Protein AF-A0A1J3IYR6-F1 (afdb_monomer_lite)

Radius of gyration: 31.22 Å; chains: 1; bounding box: 68×30×68 Å

Sequence (85 aa):
MGRFENLDLCSVLLFLSLILNSFVLLCDGGITSRYVRKLEATVDMPLDSDVFRVPQGYNAPQQVHITQGDLEGKGVIVSWVTQEA

pLDDT: mean 85.59, std 13.56, range [42.59, 98.69]

Structure (mmCIF, N/CA/C/O backbone):
data_AF-A0A1J3IYR6-F1
#
_entry.id   AF-A0A1J3IYR6-F1
#
loop_
_atom_site.group_PDB
_atom_site.id
_atom_site.type_symbol
_atom_site.label_atom_id
_atom_site.label_alt_id
_atom_site.label_comp_id
_atom_site.label_asym_id
_atom_site.label_entity_id
_atom_site.label_seq_id
_atom_site.pdbx_PDB_ins_code
_atom_site.Cartn_x
_atom_site.Cartn_y
_atom_site.Cartn_z
_atom_site.occupancy
_atom_site.B_iso_or_equiv
_atom_site.auth_seq_id
_atom_site.auth_comp_id
_atom_site.auth_asym_id
_atom_site.auth_atom_id
_atom_site.pdbx_PDB_model_num
ATOM 1 N N . MET A 1 1 ? 48.023 -17.956 -43.517 1.00 42.59 1 MET A N 1
ATOM 2 C CA . MET A 1 1 ? 48.248 -16.796 -42.628 1.00 42.59 1 MET A CA 1
ATOM 3 C C . MET A 1 1 ? 47.738 -15.572 -43.374 1.00 42.59 1 MET A C 1
ATOM 5 O O . MET A 1 1 ? 48.373 -15.139 -44.325 1.00 42.59 1 MET A O 1
ATOM 9 N N . GLY A 1 2 ? 46.474 -15.220 -43.127 1.00 48.91 2 GLY A N 1
ATOM 10 C CA . GLY A 1 2 ? 45.646 -14.404 -44.019 1.00 48.91 2 GLY A CA 1
ATOM 11 C C . GLY A 1 2 ? 45.871 -12.902 -43.856 1.00 48.91 2 GLY A C 1
ATOM 12 O O . GLY A 1 2 ? 46.039 -12.405 -42.750 1.00 48.91 2 GLY A O 1
ATOM 13 N N . ARG A 1 3 ? 45.867 -12.225 -45.001 1.00 54.50 3 ARG A N 1
ATOM 14 C CA . ARG A 1 3 ? 46.065 -10.797 -45.265 1.00 54.50 3 ARG A CA 1
ATOM 15 C C . ARG A 1 3 ? 45.025 -9.929 -44.534 1.00 54.50 3 ARG A C 1
ATOM 17 O O . ARG A 1 3 ? 43.977 -9.641 -45.095 1.00 54.50 3 ARG A O 1
ATOM 24 N N . PHE A 1 4 ? 45.328 -9.510 -43.305 1.00 56.97 4 PHE A N 1
ATOM 25 C CA . PHE A 1 4 ? 44.610 -8.452 -42.572 1.00 56.97 4 PHE A CA 1
ATOM 26 C C . PHE A 1 4 ? 45.316 -7.093 -42.714 1.00 56.97 4 PHE A C 1
ATOM 28 O O . PHE A 1 4 ? 45.354 -6.303 -41.777 1.00 56.97 4 PHE A O 1
ATOM 35 N N . GL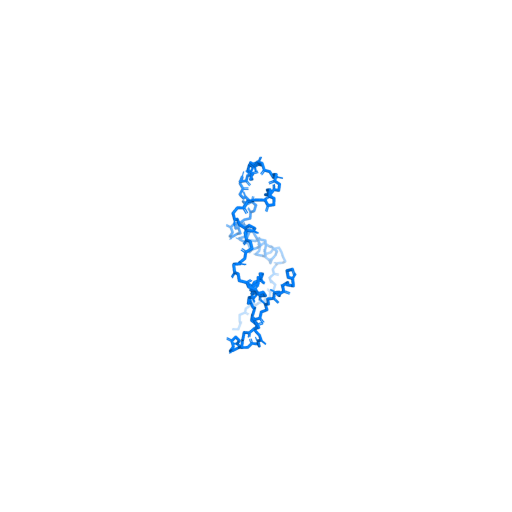U A 1 5 ? 45.920 -6.814 -43.869 1.00 61.59 5 GLU A N 1
ATOM 36 C CA . GLU A 1 5 ? 46.573 -5.524 -44.089 1.00 61.59 5 GLU A CA 1
ATOM 37 C C . GLU A 1 5 ? 45.653 -4.601 -44.886 1.00 61.59 5 GLU A C 1
ATOM 39 O O . GLU A 1 5 ? 45.422 -4.811 -46.076 1.00 61.59 5 GLU A O 1
ATOM 44 N N . ASN A 1 6 ? 45.171 -3.570 -44.183 1.00 62.44 6 ASN A N 1
ATOM 45 C CA . ASN A 1 6 ? 44.382 -2.428 -44.652 1.00 62.44 6 ASN A CA 1
ATOM 46 C C . ASN A 1 6 ? 42.891 -2.711 -44.883 1.00 62.44 6 ASN A C 1
ATOM 48 O O . ASN A 1 6 ? 42.396 -2.714 -46.008 1.00 62.44 6 ASN A O 1
ATOM 52 N N . LEU A 1 7 ? 42.147 -2.877 -43.783 1.00 64.00 7 LEU A N 1
ATOM 53 C CA . LEU A 1 7 ? 40.723 -2.544 -43.792 1.00 64.00 7 LEU A CA 1
ATOM 54 C C . LEU A 1 7 ? 40.611 -1.040 -44.062 1.00 64.00 7 LEU A C 1
ATOM 56 O O . LEU A 1 7 ? 40.962 -0.223 -43.214 1.00 64.00 7 LEU A O 1
ATOM 60 N N . ASP A 1 8 ? 40.176 -0.689 -45.267 1.00 82.31 8 ASP A N 1
ATOM 61 C CA . ASP A 1 8 ? 39.853 0.679 -45.652 1.00 82.31 8 ASP A CA 1
ATOM 62 C C . ASP A 1 8 ? 38.885 1.293 -44.622 1.00 82.31 8 ASP A C 1
ATOM 64 O O . ASP A 1 8 ? 37.849 0.708 -44.296 1.00 82.31 8 ASP A O 1
ATOM 68 N N . LEU A 1 9 ? 39.238 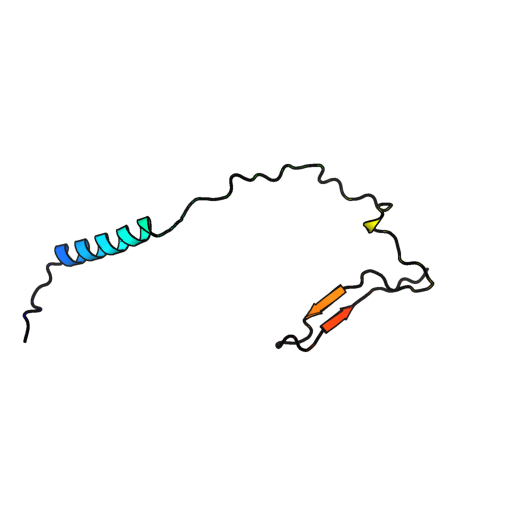2.461 -44.077 1.00 83.62 9 LEU A N 1
ATOM 69 C CA . LEU A 1 9 ? 38.463 3.151 -43.043 1.00 83.62 9 LEU A CA 1
ATOM 70 C C . LEU A 1 9 ? 37.014 3.375 -43.495 1.00 83.62 9 LEU A C 1
ATOM 72 O O . LEU A 1 9 ? 36.095 3.233 -42.689 1.00 83.62 9 LEU A O 1
ATOM 76 N N . CYS A 1 10 ? 36.797 3.651 -44.784 1.00 84.81 10 CYS A N 1
ATOM 77 C CA . CYS A 1 10 ? 35.455 3.785 -45.343 1.00 84.81 10 CYS A CA 1
ATOM 78 C C . CYS A 1 10 ? 34.672 2.474 -45.217 1.00 84.81 10 CYS A C 1
ATOM 80 O O . CYS A 1 10 ? 33.514 2.486 -44.811 1.00 84.81 10 CYS A O 1
ATOM 82 N N . SER A 1 11 ? 35.314 1.337 -45.473 1.00 86.75 11 SER A N 1
ATOM 83 C CA . SER A 1 11 ? 34.705 0.012 -45.334 1.00 86.75 11 SER A CA 1
ATOM 84 C C . SER A 1 11 ? 34.339 -0.315 -43.878 1.00 86.75 11 SER A C 1
ATOM 86 O O . SER A 1 11 ? 33.263 -0.856 -43.618 1.00 86.75 11 SER A O 1
ATOM 88 N N . VAL A 1 12 ? 35.178 0.074 -42.910 1.00 90.00 12 VAL A N 1
ATOM 89 C CA . VAL A 1 12 ? 34.885 -0.079 -41.470 1.00 90.00 12 VAL A CA 1
ATOM 90 C C . VAL A 1 12 ? 33.708 0.801 -41.043 1.00 90.00 12 VAL A C 1
ATOM 92 O O . VAL A 1 12 ? 32.803 0.332 -40.351 1.00 90.00 12 VAL A O 1
ATOM 95 N N . LEU A 1 13 ? 33.684 2.062 -41.481 1.00 90.81 13 LEU A N 1
ATOM 96 C CA . LEU A 1 13 ? 32.602 3.000 -41.172 1.00 90.81 13 LEU A CA 1
ATOM 97 C C . LEU A 1 13 ? 31.271 2.570 -41.800 1.00 90.81 13 LEU A C 1
ATOM 99 O O . LEU A 1 13 ? 30.227 2.686 -41.159 1.00 90.81 13 LEU A O 1
ATOM 103 N N . LEU A 1 14 ? 31.300 2.026 -43.019 1.00 91.25 14 LEU A N 1
ATOM 104 C CA . LEU A 1 14 ? 30.119 1.470 -43.682 1.00 91.25 14 LEU A CA 1
ATOM 105 C C . LEU A 1 14 ? 29.567 0.265 -42.920 1.00 91.25 14 LEU A C 1
ATOM 107 O O . LEU A 1 14 ? 28.364 0.193 -42.676 1.00 91.25 14 LEU A O 1
ATOM 111 N N . PHE A 1 15 ? 30.436 -0.651 -42.495 1.00 90.56 15 PHE A N 1
ATOM 112 C CA . PHE A 1 15 ? 30.025 -1.820 -41.722 1.00 90.56 15 PHE A CA 1
ATOM 113 C C . PHE A 1 15 ? 29.428 -1.430 -40.362 1.00 90.56 15 PHE A C 1
ATOM 115 O O . PHE A 1 15 ? 28.373 -1.933 -39.978 1.00 90.56 15 PHE A O 1
ATOM 122 N N . LEU A 1 16 ? 30.046 -0.472 -39.665 1.00 90.69 16 LEU A N 1
ATOM 123 C CA . LEU A 1 16 ? 29.524 0.056 -38.406 1.00 90.69 16 LEU A CA 1
ATOM 124 C C . LEU A 1 16 ? 28.172 0.761 -38.596 1.00 90.69 16 LEU A C 1
ATOM 126 O O . LEU A 1 16 ? 27.259 0.553 -37.802 1.00 90.69 16 LEU A O 1
ATOM 130 N N . SER A 1 17 ? 28.017 1.548 -39.664 1.00 88.56 17 SER A N 1
ATOM 131 C CA . SER A 1 17 ? 26.754 2.214 -40.009 1.00 88.56 17 SER A CA 1
ATOM 132 C C . SER A 1 17 ? 25.628 1.209 -40.266 1.00 88.56 17 SER A C 1
ATOM 134 O O . SER A 1 17 ? 24.525 1.372 -39.747 1.00 88.56 17 SER A O 1
ATOM 136 N N . LEU A 1 18 ? 25.914 0.123 -40.994 1.00 88.25 18 LEU A N 1
ATOM 137 C CA . LEU A 1 18 ? 24.955 -0.957 -41.246 1.00 88.25 18 LEU A CA 1
ATOM 138 C C . LEU A 1 18 ? 24.517 -1.646 -39.950 1.00 88.25 18 LEU A C 1
ATOM 140 O O . LEU A 1 18 ? 23.324 -1.871 -39.744 1.00 88.25 18 LEU A O 1
ATOM 144 N N . ILE A 1 19 ? 25.464 -1.926 -39.052 1.00 87.56 19 ILE A N 1
ATOM 145 C CA . ILE A 1 19 ? 25.168 -2.499 -37.736 1.00 87.56 19 ILE A CA 1
ATOM 146 C C . ILE A 1 19 ? 24.292 -1.544 -36.921 1.00 87.56 19 ILE A C 1
ATOM 148 O O . ILE A 1 19 ? 23.243 -1.951 -36.429 1.00 87.56 19 ILE A O 1
ATOM 152 N N . LEU A 1 20 ? 24.668 -0.271 -36.806 1.00 84.69 20 LEU A N 1
ATOM 153 C CA . LEU A 1 20 ? 23.910 0.710 -36.025 1.00 84.69 20 LEU A CA 1
ATOM 154 C C . LEU A 1 20 ? 22.501 0.947 -36.592 1.00 84.69 20 LEU A C 1
ATOM 156 O O . LEU A 1 20 ? 21.545 1.048 -35.827 1.00 84.69 20 LEU A O 1
ATOM 160 N N . ASN A 1 21 ? 22.346 0.968 -37.919 1.00 82.12 21 ASN A N 1
ATOM 161 C CA . ASN A 1 21 ? 21.044 1.087 -38.579 1.00 82.12 21 ASN A CA 1
ATOM 162 C C . ASN A 1 21 ? 20.150 -0.137 -38.311 1.00 82.12 21 ASN A C 1
ATOM 164 O O . ASN A 1 21 ? 18.953 0.016 -38.074 1.00 82.12 21 ASN A O 1
ATOM 168 N N . SER A 1 22 ? 20.735 -1.339 -38.246 1.00 78.88 22 SER A N 1
ATOM 169 C CA . SER A 1 22 ? 19.987 -2.558 -37.917 1.00 78.88 22 SER A CA 1
ATOM 170 C C . SER A 1 22 ? 19.345 -2.509 -36.523 1.00 78.88 22 SER A C 1
ATOM 172 O O . SER A 1 22 ? 18.223 -2.979 -36.357 1.00 78.88 22 SER A O 1
ATOM 174 N N . PHE A 1 23 ? 19.981 -1.856 -35.541 1.00 72.62 23 PHE A N 1
ATOM 175 C CA . PHE A 1 23 ? 19.400 -1.675 -34.206 1.00 72.62 23 PHE A CA 1
ATOM 176 C C . PHE A 1 23 ? 18.184 -0.741 -34.207 1.00 72.62 23 PHE A C 1
ATOM 178 O O . PHE A 1 23 ? 17.275 -0.934 -33.408 1.00 72.62 23 PHE A O 1
ATOM 185 N N . VAL A 1 24 ? 18.116 0.231 -35.121 1.00 70.88 24 VAL A N 1
ATOM 186 C CA . VAL A 1 24 ? 16.951 1.125 -35.251 1.00 70.88 24 VAL A CA 1
ATOM 187 C C . VAL A 1 24 ? 15.718 0.367 -35.751 1.00 70.88 24 VAL A C 1
ATOM 189 O O . VAL A 1 24 ? 14.611 0.661 -35.316 1.00 70.88 24 VAL A O 1
ATOM 192 N N . LEU A 1 25 ? 15.900 -0.640 -36.613 1.00 68.50 25 LEU A N 1
ATOM 193 C CA . LEU A 1 25 ? 14.809 -1.483 -37.122 1.00 68.50 25 LEU A CA 1
ATOM 194 C C . LEU A 1 25 ? 14.328 -2.540 -36.112 1.00 68.50 25 LEU A C 1
ATOM 196 O O . LEU A 1 25 ? 13.238 -3.082 -36.278 1.00 68.50 25 LEU A O 1
ATOM 200 N N . LEU A 1 26 ? 15.136 -2.849 -35.092 1.00 71.44 26 LEU A N 1
ATOM 201 C CA . LEU A 1 26 ? 14.850 -3.868 -34.072 1.00 71.44 26 LEU A CA 1
ATOM 202 C C . LEU A 1 26 ? 14.337 -3.284 -32.746 1.00 71.44 26 LEU A C 1
ATOM 204 O O . LEU A 1 26 ? 13.940 -4.037 -31.858 1.00 71.44 26 LEU A O 1
ATOM 208 N N . CYS A 1 27 ? 14.341 -1.961 -32.600 1.00 70.50 27 CYS A N 1
ATOM 209 C CA . CYS A 1 27 ? 13.798 -1.275 -31.434 1.00 70.50 27 CYS A CA 1
ATOM 210 C C . CYS A 1 27 ? 12.336 -0.884 -31.685 1.00 70.50 27 CYS A C 1
ATOM 212 O O . CYS A 1 27 ? 12.062 -0.022 -32.517 1.00 70.50 27 CYS A O 1
ATOM 214 N N . ASP A 1 28 ? 11.401 -1.452 -30.918 1.00 72.00 28 ASP A N 1
ATOM 215 C CA . ASP A 1 28 ? 10.020 -0.952 -30.842 1.00 72.00 28 ASP A CA 1
ATOM 216 C C . ASP A 1 28 ? 9.985 0.297 -29.942 1.00 72.00 28 ASP A C 1
ATOM 218 O O . ASP A 1 28 ? 9.730 0.246 -28.737 1.00 72.00 28 ASP A O 1
ATOM 222 N N . GLY A 1 29 ? 10.413 1.424 -30.514 1.00 74.00 29 GLY A N 1
ATOM 223 C CA . GLY A 1 29 ? 10.505 2.717 -29.845 1.00 74.00 29 GLY A CA 1
ATOM 224 C C . GLY A 1 29 ? 9.352 3.645 -30.220 1.00 74.00 29 GLY A C 1
ATOM 225 O O . GLY A 1 29 ? 8.883 3.662 -31.353 1.00 74.00 29 GLY A O 1
ATOM 226 N N . GLY A 1 30 ? 8.922 4.488 -29.280 1.00 72.19 30 GLY A N 1
ATOM 227 C CA . GLY A 1 30 ? 8.021 5.610 -29.576 1.00 72.19 30 GLY A CA 1
ATOM 228 C C . GLY A 1 30 ? 6.527 5.282 -29.607 1.00 72.19 30 GLY A C 1
ATOM 229 O O . GLY A 1 30 ? 5.723 6.188 -29.825 1.00 72.19 30 GLY A O 1
ATOM 230 N N . ILE A 1 31 ? 6.128 4.039 -29.330 1.00 78.06 31 ILE A N 1
ATOM 231 C CA . ILE A 1 31 ? 4.717 3.687 -29.148 1.00 78.06 31 ILE A CA 1
ATOM 232 C C . ILE A 1 31 ? 4.373 3.782 -27.662 1.00 78.06 31 ILE A C 1
ATOM 234 O O . ILE A 1 31 ? 4.527 2.838 -26.892 1.00 78.06 31 ILE A O 1
ATOM 238 N N . THR A 1 32 ? 3.893 4.949 -27.242 1.00 82.06 32 THR A N 1
ATOM 239 C CA . THR A 1 32 ? 3.192 5.082 -25.963 1.00 82.06 32 THR A CA 1
ATOM 240 C C . THR A 1 32 ? 1.701 4.843 -26.174 1.00 82.06 32 THR A C 1
ATOM 242 O O . THR A 1 32 ? 1.142 5.094 -27.247 1.00 82.06 32 THR A O 1
ATOM 245 N N . SER A 1 33 ? 1.027 4.317 -25.152 1.00 85.00 33 SER A N 1
ATOM 246 C CA . SER A 1 33 ? -0.419 4.127 -25.222 1.00 85.00 33 SER A CA 1
ATOM 247 C C . SER A 1 33 ? -1.119 5.473 -25.432 1.00 85.00 33 SER A C 1
ATOM 249 O O . SER A 1 33 ? -0.875 6.425 -24.696 1.00 85.00 33 SER A O 1
ATOM 251 N N . ARG A 1 34 ? -2.057 5.536 -26.388 1.00 85.75 34 ARG A N 1
ATOM 252 C CA . ARG A 1 34 ? -2.975 6.683 -26.561 1.00 85.75 34 ARG A CA 1
ATOM 253 C C . ARG A 1 34 ? -3.995 6.804 -25.422 1.00 85.75 34 ARG A C 1
ATOM 255 O O . ARG A 1 34 ? -4.861 7.674 -25.462 1.00 85.75 34 ARG A O 1
ATOM 262 N N . TYR A 1 35 ? -3.940 5.900 -24.444 1.00 88.25 35 TYR A N 1
ATOM 263 C CA . TYR A 1 35 ? -4.830 5.897 -23.300 1.00 88.25 35 TYR A CA 1
ATOM 264 C C . TYR A 1 35 ? -4.616 7.151 -22.451 1.00 88.25 35 TYR A C 1
ATOM 266 O O . TYR A 1 35 ? -3.637 7.280 -21.720 1.00 88.25 35 TYR A O 1
ATOM 274 N N . VAL A 1 36 ? -5.581 8.058 -22.525 1.00 82.69 36 VAL A N 1
ATOM 275 C CA . VAL A 1 36 ? -5.757 9.129 -21.551 1.00 82.69 36 VAL A CA 1
ATOM 276 C C . VAL A 1 36 ? -6.823 8.649 -20.577 1.00 82.69 36 VAL A C 1
ATOM 278 O O . VAL A 1 36 ? -7.960 8.393 -20.980 1.00 82.69 36 VAL A O 1
ATOM 281 N N . ARG A 1 37 ? -6.460 8.498 -19.297 1.00 83.38 37 ARG A N 1
ATOM 282 C CA . ARG A 1 37 ? -7.427 8.173 -18.242 1.00 83.38 37 ARG A CA 1
ATOM 283 C C . ARG A 1 37 ? -8.497 9.264 -18.242 1.00 83.38 37 ARG A C 1
ATOM 285 O O . ARG A 1 37 ? -8.181 10.430 -18.015 1.00 83.38 37 ARG A O 1
ATOM 292 N N . LYS A 1 38 ? -9.755 8.897 -18.494 1.00 77.00 38 LYS A N 1
ATOM 293 C CA . LYS A 1 38 ? -10.872 9.819 -18.278 1.00 77.00 38 LYS A CA 1
ATOM 294 C C . LYS A 1 38 ? -10.856 10.217 -16.803 1.00 77.00 38 LYS A C 1
ATOM 296 O O . LYS A 1 38 ? -10.831 9.341 -15.938 1.00 77.00 38 LYS A O 1
ATOM 301 N N . LEU A 1 39 ? -10.850 11.519 -16.525 1.00 71.25 39 LEU A N 1
ATOM 302 C CA . LEU A 1 39 ? -11.111 12.064 -15.192 1.00 71.25 39 LEU A CA 1
ATOM 303 C C . LEU A 1 39 ? -12.596 11.844 -14.859 1.00 71.25 39 LEU A C 1
ATOM 305 O O . LEU A 1 39 ? -13.371 12.789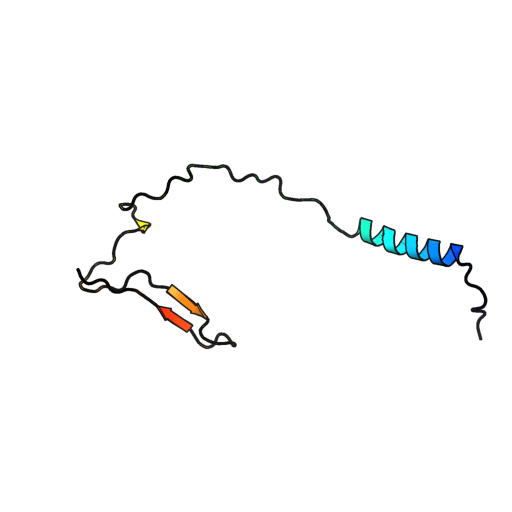 -14.773 1.00 71.25 39 LEU A O 1
ATOM 309 N N . GLU A 1 40 ? -13.034 10.591 -14.748 1.00 66.44 40 GLU A N 1
ATOM 310 C CA . GLU A 1 40 ? -14.270 10.314 -14.025 1.00 66.44 40 GLU A CA 1
ATOM 311 C C . GLU A 1 40 ? -14.005 10.703 -12.569 1.00 66.44 40 GLU A C 1
ATOM 313 O O . GLU A 1 40 ? -13.042 10.221 -11.975 1.00 66.44 40 GLU A O 1
ATOM 318 N N . ALA A 1 41 ? -14.776 11.692 -12.100 1.00 63.41 41 ALA A N 1
ATOM 319 C CA . ALA A 1 41 ? -14.772 12.319 -10.780 1.00 63.41 41 ALA A CA 1
ATOM 320 C C . ALA A 1 41 ? -13.620 11.886 -9.850 1.00 63.41 41 ALA A C 1
ATOM 322 O O . ALA A 1 41 ? -13.734 10.916 -9.108 1.00 63.41 41 ALA A O 1
ATOM 323 N N . THR A 1 42 ? -12.538 12.668 -9.815 1.00 70.88 42 THR A N 1
ATOM 324 C CA . THR A 1 42 ? -11.530 12.620 -8.738 1.00 70.88 42 THR A CA 1
ATOM 325 C C . THR A 1 42 ? -12.066 13.299 -7.475 1.00 70.88 42 THR A C 1
ATOM 327 O O . THR A 1 42 ? -11.403 14.150 -6.888 1.00 70.88 42 THR A O 1
ATOM 330 N N . VAL A 1 43 ? -13.322 13.025 -7.131 1.00 85.31 43 VAL A N 1
ATOM 331 C CA . VAL A 1 43 ? -13.904 13.483 -5.876 1.00 85.31 43 VAL A CA 1
ATOM 332 C C . VAL A 1 43 ? -13.482 12.462 -4.837 1.00 85.31 43 VAL A C 1
ATOM 334 O O . VAL A 1 43 ? -13.672 11.262 -5.044 1.00 85.31 43 VAL A O 1
ATOM 337 N N . ASP A 1 44 ? -12.871 12.936 -3.756 1.00 90.19 44 ASP A N 1
ATOM 338 C CA . ASP A 1 44 ? -12.509 12.067 -2.646 1.00 90.19 44 ASP A CA 1
ATOM 339 C C . ASP A 1 44 ? -13.748 11.329 -2.143 1.00 90.19 44 ASP A C 1
ATOM 341 O O . ASP A 1 44 ? -14.859 11.868 -2.114 1.00 90.19 44 ASP A O 1
ATOM 345 N N . MET A 1 45 ? -13.553 10.073 -1.753 1.00 93.38 45 MET A N 1
ATOM 346 C CA . MET A 1 45 ? -14.637 9.286 -1.187 1.00 93.38 45 MET A CA 1
ATOM 347 C C . MET A 1 45 ? -15.146 9.986 0.088 1.00 93.38 45 MET A C 1
ATOM 349 O O . MET A 1 45 ? -14.334 10.353 0.943 1.00 93.38 45 MET A O 1
ATOM 353 N N . PRO A 1 46 ? -16.465 10.185 0.240 1.00 94.81 46 PRO A N 1
ATOM 354 C CA . PRO A 1 46 ? -17.049 10.686 1.482 1.00 94.81 46 PRO A CA 1
ATOM 355 C C . PRO A 1 46 ? -16.657 9.819 2.685 1.00 94.81 46 PRO A C 1
ATOM 357 O O . PRO A 1 46 ? -16.528 8.606 2.537 1.00 94.81 46 PRO A O 1
ATOM 360 N N . LEU A 1 47 ? -16.504 10.400 3.881 1.00 94.94 47 LEU A N 1
ATOM 361 C CA . LEU A 1 47 ? -16.088 9.660 5.089 1.00 94.94 47 LEU A CA 1
ATOM 362 C C . LEU A 1 47 ? -17.098 8.596 5.550 1.00 94.94 47 LEU A C 1
ATOM 364 O O . LEU A 1 47 ? -16.730 7.678 6.275 1.00 94.94 47 LEU A O 1
ATOM 368 N N . ASP A 1 48 ? -18.356 8.710 5.135 1.00 95.94 48 ASP A N 1
ATOM 369 C CA . ASP A 1 48 ? -19.424 7.738 5.374 1.00 95.94 48 ASP A CA 1
ATOM 370 C C . ASP A 1 48 ? -19.490 6.631 4.306 1.00 95.94 48 ASP A C 1
ATOM 372 O O . ASP A 1 48 ? -20.361 5.761 4.376 1.00 95.94 48 ASP A O 1
ATOM 376 N N . SER A 1 49 ? -18.559 6.623 3.344 1.00 95.88 49 SER A N 1
ATOM 377 C CA . SER A 1 49 ? -18.421 5.527 2.381 1.00 95.88 49 SER A CA 1
ATOM 378 C C . SER A 1 49 ? -18.159 4.202 3.097 1.00 95.88 49 SER A C 1
ATOM 380 O O . SER A 1 49 ? -17.444 4.128 4.099 1.00 95.88 49 SER A O 1
ATOM 382 N N . ASP A 1 50 ? -18.689 3.122 2.537 1.00 96.56 50 ASP A N 1
ATOM 383 C CA . ASP A 1 50 ? -18.565 1.765 3.072 1.00 96.56 50 ASP A CA 1
ATOM 384 C C . ASP A 1 50 ? -17.110 1.306 3.278 1.00 96.56 50 ASP A C 1
ATOM 386 O O . ASP A 1 50 ? -16.814 0.618 4.257 1.00 96.56 50 ASP A O 1
ATOM 390 N N . VAL A 1 51 ? -16.191 1.739 2.413 1.00 96.56 51 VAL A N 1
ATOM 391 C CA . VAL A 1 51 ? -14.747 1.465 2.506 1.00 96.56 51 VAL A CA 1
ATOM 392 C C . VAL A 1 51 ? -14.068 2.062 3.744 1.00 96.56 51 VAL A C 1
ATOM 394 O O . VAL A 1 51 ? -13.011 1.575 4.140 1.00 96.56 51 VAL A O 1
ATOM 397 N N . PHE A 1 52 ? -14.657 3.086 4.373 1.00 96.31 52 PHE A N 1
ATOM 398 C CA . PHE A 1 52 ? -14.138 3.717 5.594 1.00 96.31 52 PHE A CA 1
ATOM 399 C C . PHE A 1 52 ? -14.842 3.238 6.867 1.00 96.31 52 PHE A C 1
ATOM 401 O O . PHE A 1 52 ? -14.583 3.752 7.957 1.00 96.31 52 PHE A O 1
ATOM 408 N N . ARG A 1 53 ? -15.733 2.245 6.763 1.00 95.56 53 ARG A N 1
ATOM 409 C CA . ARG A 1 53 ? -16.470 1.723 7.914 1.00 95.56 53 ARG A CA 1
ATOM 410 C C . ARG A 1 53 ? -15.518 1.135 8.963 1.00 95.56 53 ARG A C 1
ATOM 412 O O . ARG A 1 53 ? -14.775 0.195 8.684 1.00 95.56 53 ARG A O 1
ATOM 419 N N . VAL A 1 54 ? -15.613 1.641 10.193 1.00 95.12 54 VAL A N 1
ATOM 420 C CA . VAL A 1 54 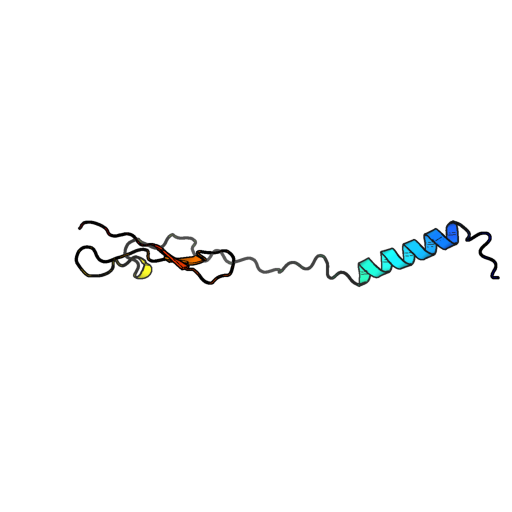? -14.809 1.172 11.333 1.00 95.12 54 VAL A CA 1
ATOM 421 C C . VAL A 1 54 ? -15.208 -0.263 11.731 1.00 95.12 54 VAL A C 1
ATOM 423 O O . VAL A 1 54 ? -16.405 -0.574 11.775 1.00 95.12 54 VAL A O 1
ATOM 426 N N . PRO A 1 55 ? -14.240 -1.155 12.027 1.00 95.50 55 PRO A N 1
ATOM 427 C CA . PRO A 1 55 ? -14.511 -2.490 12.557 1.00 95.50 55 PRO A CA 1
ATOM 428 C C . PRO A 1 55 ? -15.301 -2.455 13.871 1.00 95.50 55 PRO A C 1
ATOM 430 O O . PRO A 1 55 ? -15.085 -1.600 14.725 1.00 95.50 55 PRO A O 1
ATOM 433 N N . GLN A 1 56 ? -16.218 -3.406 14.047 1.00 93.56 56 GLN A N 1
ATOM 434 C CA . GLN A 1 56 ? -17.040 -3.495 15.256 1.00 93.56 56 GLN A CA 1
ATOM 435 C C . GLN A 1 56 ? -16.264 -4.134 16.418 1.00 93.56 56 GLN A C 1
ATOM 437 O O . GLN A 1 56 ? -15.535 -5.105 16.220 1.00 93.56 56 GLN A O 1
ATOM 442 N N . GLY A 1 57 ? -16.494 -3.639 17.637 1.00 93.62 57 GLY A N 1
ATOM 443 C CA . GLY A 1 57 ? -15.910 -4.164 18.875 1.00 93.62 57 GLY A CA 1
ATOM 444 C C . GLY A 1 57 ? -15.036 -3.142 19.602 1.00 93.62 57 GLY A C 1
ATOM 445 O O . GLY A 1 57 ? -14.455 -2.251 18.986 1.00 93.62 57 GLY A O 1
ATOM 446 N N . TYR A 1 58 ? -14.949 -3.260 20.930 1.00 93.44 58 TYR A N 1
ATOM 447 C CA . TYR A 1 58 ? -14.071 -2.402 21.728 1.00 93.44 58 TYR A CA 1
ATOM 448 C C . TYR A 1 58 ? -12.609 -2.661 21.358 1.00 93.44 58 TYR A C 1
ATOM 450 O O . TYR A 1 58 ? -12.167 -3.812 21.368 1.00 93.44 58 TYR A O 1
ATOM 458 N N . ASN A 1 59 ? -11.874 -1.589 21.049 1.00 95.19 59 ASN A N 1
ATOM 459 C CA . ASN A 1 59 ? -10.461 -1.642 20.677 1.00 95.19 59 ASN A CA 1
ATOM 460 C C . ASN A 1 59 ? -10.177 -2.573 19.475 1.00 95.19 59 ASN A C 1
ATOM 462 O O . ASN A 1 59 ? -9.106 -3.179 19.385 1.00 95.19 59 ASN A O 1
ATOM 466 N N . ALA A 1 60 ? -11.152 -2.726 18.569 1.00 96.38 60 ALA A N 1
ATOM 467 C CA . ALA A 1 60 ? -11.010 -3.574 17.394 1.00 96.38 60 ALA A CA 1
ATOM 468 C C . ALA A 1 60 ? -9.870 -3.058 16.485 1.00 96.38 60 ALA A C 1
ATOM 470 O O . ALA A 1 60 ? -9.843 -1.867 16.159 1.00 96.38 60 ALA A O 1
ATOM 471 N N . PRO A 1 61 ? -8.932 -3.925 16.054 1.00 97.06 61 PRO A N 1
ATOM 472 C CA . PRO A 1 61 ? -7.884 -3.553 15.109 1.00 97.06 61 PRO A CA 1
ATOM 473 C C . PRO A 1 61 ? -8.450 -3.008 13.795 1.00 97.06 61 PRO A C 1
ATOM 475 O O . PRO A 1 61 ? -9.297 -3.637 13.164 1.00 97.06 61 PRO A O 1
ATOM 478 N N . GLN A 1 62 ? -7.927 -1.871 13.350 1.00 97.00 62 GLN A N 1
ATOM 479 C CA . GLN A 1 62 ? -8.221 -1.244 12.062 1.00 97.00 62 GLN A CA 1
ATOM 480 C C . GLN A 1 62 ? -6.926 -0.925 11.308 1.00 97.00 62 GLN A C 1
ATOM 482 O O . GLN A 1 62 ? -5.835 -0.983 11.873 1.00 97.00 62 GLN A O 1
ATOM 487 N N . GLN A 1 63 ? -7.040 -0.592 10.018 1.00 97.56 63 GLN A N 1
ATOM 488 C CA . GLN A 1 63 ? -5.892 -0.263 9.156 1.00 97.56 63 GLN A CA 1
ATOM 489 C C . GLN A 1 63 ? -4.828 -1.378 9.127 1.00 97.56 63 GLN A C 1
ATOM 491 O O . GLN A 1 63 ? -3.624 -1.116 9.107 1.00 97.56 63 GLN A O 1
ATOM 496 N N . VAL A 1 64 ? -5.278 -2.637 9.152 1.00 98.06 64 VAL A N 1
ATOM 497 C CA . VAL A 1 64 ? -4.392 -3.805 9.121 1.00 98.06 64 VAL A CA 1
ATOM 498 C C . VAL A 1 64 ? -3.686 -3.868 7.771 1.00 98.06 64 VAL A C 1
ATOM 500 O O . VAL A 1 64 ? -4.334 -3.874 6.726 1.00 98.06 64 VAL A O 1
ATOM 503 N N . HIS A 1 65 ? -2.363 -3.948 7.792 1.00 98.56 65 HIS A N 1
ATOM 504 C CA . HIS A 1 65 ? -1.547 -4.138 6.601 1.00 98.56 65 HIS A CA 1
ATOM 505 C C . HIS A 1 65 ? -0.342 -5.022 6.909 1.00 98.56 65 HIS A C 1
ATOM 507 O O . HIS A 1 65 ? 0.109 -5.137 8.053 1.00 98.56 65 HIS A O 1
ATOM 513 N N . ILE A 1 66 ? 0.159 -5.673 5.862 1.00 98.56 66 ILE A N 1
ATOM 514 C CA . ILE A 1 66 ? 1.325 -6.545 5.930 1.00 98.56 66 ILE A CA 1
ATOM 515 C C . ILE A 1 66 ? 2.373 -6.098 4.922 1.00 98.56 66 ILE A C 1
ATOM 517 O O . ILE A 1 66 ? 2.044 -5.581 3.855 1.00 98.56 66 ILE A O 1
ATOM 521 N N . THR A 1 67 ? 3.636 -6.327 5.252 1.00 98.56 67 THR A N 1
ATOM 522 C CA . THR A 1 67 ? 4.750 -6.156 4.319 1.00 98.56 67 THR A CA 1
ATOM 523 C C . THR A 1 67 ? 5.786 -7.254 4.529 1.00 98.56 67 THR A C 1
ATOM 525 O O . THR A 1 67 ? 5.795 -7.929 5.563 1.00 98.56 67 THR A O 1
ATOM 528 N N . GLN A 1 68 ? 6.651 -7.452 3.539 1.00 98.50 68 GLN A N 1
ATOM 529 C CA . GLN A 1 68 ? 7.774 -8.375 3.646 1.00 98.50 68 GLN A CA 1
ATOM 530 C C . GLN A 1 68 ? 8.677 -7.959 4.816 1.00 98.50 68 GLN A C 1
ATOM 532 O O . GLN A 1 68 ? 9.045 -6.792 4.943 1.00 98.50 68 GLN A O 1
ATOM 537 N N . GLY A 1 69 ? 8.993 -8.916 5.689 1.00 98.50 69 GLY A N 1
ATOM 538 C CA . GLY A 1 69 ? 9.706 -8.664 6.942 1.00 98.50 69 GLY A CA 1
ATOM 539 C C . GLY A 1 69 ? 11.188 -9.025 6.933 1.00 98.50 69 GLY A C 1
ATOM 540 O O . GLY A 1 69 ? 11.897 -8.673 7.870 1.00 98.50 69 GLY A O 1
ATOM 541 N N . ASP A 1 70 ? 11.669 -9.724 5.910 1.00 98.25 70 ASP A N 1
ATOM 542 C CA . ASP A 1 70 ? 13.061 -10.159 5.793 1.00 98.25 70 ASP A CA 1
ATOM 543 C C . ASP A 1 70 ? 13.535 -10.168 4.331 1.00 98.25 70 ASP A C 1
ATOM 545 O O . ASP A 1 70 ? 12.756 -9.967 3.403 1.00 98.25 70 ASP A O 1
ATOM 549 N N . LEU A 1 71 ? 14.829 -10.404 4.111 1.00 98.06 71 LEU A N 1
ATOM 550 C CA . LEU A 1 71 ? 15.427 -10.396 2.772 1.00 98.06 71 LEU A CA 1
ATOM 551 C C . LEU A 1 71 ? 14.935 -11.553 1.890 1.00 98.06 71 LEU A C 1
ATOM 553 O O . LEU A 1 71 ? 14.760 -11.378 0.687 1.00 98.06 71 LEU A O 1
ATOM 557 N N . GLU A 1 72 ? 14.725 -12.729 2.480 1.00 98.12 72 GLU A N 1
ATOM 558 C CA . GLU A 1 72 ? 14.412 -13.959 1.744 1.00 98.12 72 GLU A CA 1
ATOM 559 C C . GLU A 1 72 ? 12.904 -14.202 1.581 1.00 98.12 72 GLU A C 1
ATOM 561 O O . GLU A 1 72 ? 12.508 -15.194 0.971 1.00 98.12 72 GLU A O 1
ATOM 566 N N . GLY A 1 73 ? 12.054 -13.322 2.120 1.00 97.44 73 GLY A N 1
ATOM 567 C CA . GLY A 1 73 ? 10.599 -13.472 2.084 1.00 97.44 73 GLY A CA 1
ATOM 568 C C . GLY A 1 73 ? 10.065 -14.563 3.019 1.00 97.44 73 GLY A C 1
ATOM 569 O O . GLY A 1 73 ? 8.964 -15.067 2.803 1.00 97.44 73 GLY A O 1
ATOM 570 N N . LYS A 1 74 ? 10.831 -14.957 4.043 1.00 98.06 74 LYS A N 1
ATOM 571 C CA . LYS A 1 74 ? 10.419 -15.920 5.077 1.00 98.06 74 LYS A CA 1
ATOM 572 C C . LYS A 1 74 ? 9.712 -15.256 6.262 1.00 98.06 74 LYS A C 1
ATOM 574 O O . LYS A 1 74 ? 9.096 -15.953 7.066 1.00 98.06 74 LYS A O 1
ATOM 579 N N . GLY A 1 75 ? 9.800 -13.934 6.387 1.00 98.25 75 GLY A N 1
ATOM 580 C CA . GLY A 1 75 ? 9.191 -13.132 7.441 1.00 98.25 75 GLY A CA 1
ATOM 581 C C . GLY A 1 75 ? 8.145 -12.157 6.906 1.00 98.25 75 GLY A C 1
ATOM 582 O O . GLY A 1 75 ? 8.229 -11.670 5.778 1.00 98.25 75 GLY A O 1
ATOM 583 N N . VAL A 1 76 ? 7.167 -11.831 7.752 1.00 98.56 76 VAL A N 1
ATOM 584 C CA . VAL A 1 76 ? 6.110 -10.8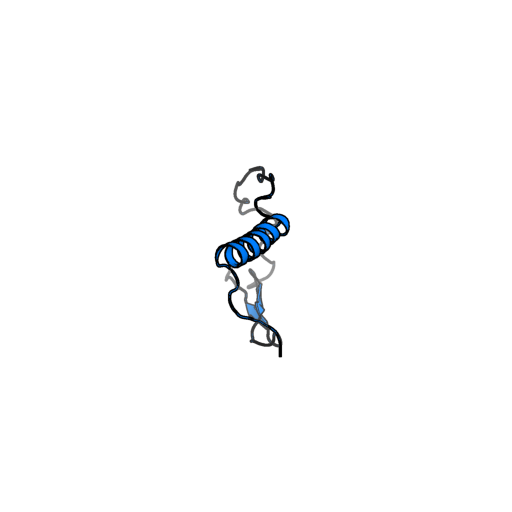52 7.464 1.00 98.56 76 VAL A CA 1
ATOM 585 C C . VAL A 1 76 ? 5.998 -9.891 8.641 1.00 98.56 76 VAL A C 1
ATOM 587 O O . VAL A 1 76 ? 5.879 -10.324 9.787 1.00 98.56 76 VAL A O 1
ATOM 590 N N . ILE A 1 77 ? 6.017 -8.589 8.361 1.00 98.69 77 ILE A N 1
ATOM 591 C CA . ILE A 1 77 ? 5.640 -7.561 9.333 1.00 98.69 77 ILE A CA 1
ATOM 592 C C . ILE A 1 77 ? 4.129 -7.386 9.242 1.00 98.69 77 ILE A C 1
ATOM 594 O O . ILE A 1 77 ? 3.595 -7.159 8.157 1.00 98.69 77 ILE A O 1
ATOM 598 N N . VAL A 1 78 ? 3.453 -7.481 10.385 1.00 98.69 78 VAL A N 1
ATOM 599 C CA . VAL A 1 78 ? 2.011 -7.252 10.523 1.00 98.69 78 VAL A CA 1
ATOM 600 C C . VAL A 1 78 ? 1.813 -6.002 11.371 1.00 98.69 78 VAL A C 1
ATOM 602 O O . VAL A 1 78 ? 2.382 -5.896 12.456 1.00 98.69 78 VAL A O 1
ATOM 605 N N . SER A 1 79 ? 1.039 -5.038 10.881 1.00 98.56 79 SER A N 1
ATOM 606 C CA . SER A 1 79 ? 0.813 -3.757 11.559 1.00 98.56 79 SER A CA 1
ATOM 607 C C . SER A 1 79 ? -0.656 -3.355 11.496 1.00 98.56 79 SER A C 1
ATOM 609 O O . SER A 1 79 ? -1.346 -3.640 10.519 1.00 98.56 79 SER A O 1
ATOM 611 N N . TRP A 1 80 ? -1.145 -2.721 12.559 1.00 98.38 80 TRP A N 1
ATOM 612 C CA . TRP A 1 80 ? -2.515 -2.222 12.674 1.00 98.38 80 TRP A CA 1
ATOM 613 C C . TRP A 1 80 ? -2.576 -1.059 13.668 1.00 98.38 80 TRP A C 1
ATOM 615 O O . TRP A 1 80 ? -1.619 -0.799 14.398 1.00 98.38 80 TRP A O 1
ATOM 625 N N . VAL A 1 81 ? -3.725 -0.388 13.713 1.00 97.88 81 VAL A N 1
ATOM 626 C CA . VAL A 1 81 ? -4.062 0.639 14.703 1.00 97.88 81 VAL A CA 1
ATOM 627 C C . VAL A 1 81 ? -5.211 0.132 15.563 1.00 97.88 81 VAL A C 1
ATOM 629 O O . VAL A 1 81 ? -6.163 -0.458 15.059 1.00 97.88 81 VAL A O 1
ATOM 632 N N . THR A 1 82 ? -5.148 0.380 16.864 1.00 96.62 82 THR A N 1
ATOM 633 C CA . THR A 1 82 ? -6.3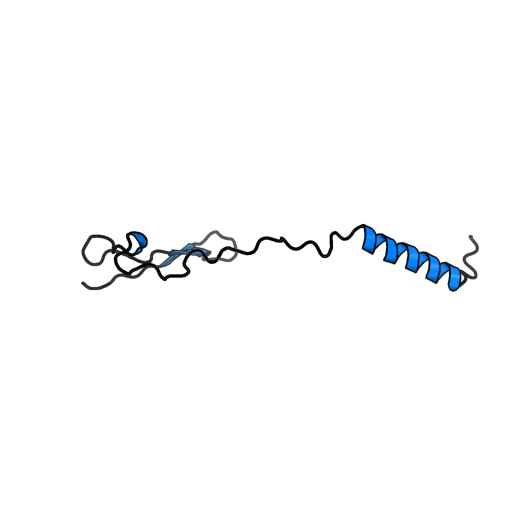04 0.279 17.756 1.00 96.62 82 THR A CA 1
ATOM 634 C C . THR A 1 82 ? -6.644 1.684 18.234 1.00 96.62 82 THR A C 1
ATOM 636 O O . THR A 1 82 ? -5.758 2.390 18.714 1.00 96.62 82 THR A O 1
ATOM 639 N N . GLN A 1 83 ? -7.892 2.119 18.058 1.00 88.75 83 GLN A N 1
ATOM 640 C CA . GLN A 1 83 ? -8.361 3.373 18.649 1.00 88.75 83 GLN A CA 1
ATOM 641 C C . GLN A 1 83 ? -9.072 3.076 19.964 1.00 88.75 83 GLN A C 1
ATOM 643 O O . GLN A 1 83 ? -9.847 2.122 20.052 1.00 88.75 83 GLN A O 1
ATOM 648 N N . GLU A 1 84 ? -8.843 3.935 20.952 1.00 71.56 84 GLU A N 1
ATOM 649 C CA . GLU A 1 84 ? -9.758 4.060 22.079 1.00 71.56 84 GLU A CA 1
ATOM 650 C C . GLU A 1 84 ? -11.033 4.752 21.574 1.00 71.56 84 GLU A C 1
ATOM 652 O O . GLU A 1 84 ? -10.952 5.720 20.811 1.00 71.56 84 GLU A O 1
ATOM 657 N N . ALA A 1 85 ? -12.191 4.188 21.922 1.00 60.28 85 ALA A N 1
ATOM 658 C CA . ALA A 1 85 ? -13.505 4.741 21.597 1.00 60.28 85 ALA A CA 1
ATOM 659 C C . ALA A 1 85 ? -13.921 5.800 22.621 1.00 60.28 85 ALA A C 1
ATOM 661 O O . ALA A 1 85 ? -13.666 5.565 23.826 1.00 60.28 85 ALA A O 1
#

Foldseek 3Di:
DDDPPDPDPVNVVVVVVVVVVVVVVVDPPDDDDPDDPPPPDPPPDPCPDPVNDDDDDAQDWDPWDKDQDDDVSPDIDIDTDGDGD

Organism: Noccaea caerulescens (NCBI:txid107243)

InterPro domains:
  IPR008963 Purple acid phosphatase-like, N-terminal [SSF49363] (42-82)
  IPR039331 Purple acid phosphatase-like [PTHR22953] (13-83)

Secondary structure (DSSP, 8-state):
--------HHHHHHHHHHHHHHHHHH---S-----PPP----PPPPTTSGGGPPPSSTT--EEEEEEE-STTS--EEEEEE----